Protein AF-0000000078546196 (afdb_homodimer)

Nearest PDB structures (foldseek):
  6r1e-assembly1_A  TM=5.323E-01  e=2.286E-02  Streptomyces coelicolor A3(2)
  2vxa-assembly1_A  TM=5.285E-01  e=3.795E-02  Halorhodospira halophila
  2uuu-assembly2_D  TM=4.970E-01  e=2.493E-01  Dictyostelium discoideum
  7n5e-assembly1_F  TM=5.420E-01  e=9.178E-01  Dionaea muscipula
  8tdl-assembly1_A  TM=5.224E-01  e=2.529E+00  Arabidopsis thaliana

Structure (mmCIF, N/CA/C/O backbone):
data_AF-0000000078546196-model_v1
#
loop_
_entity.id
_entity.type
_entity.pdbx_description
1 polymer 'Uncharacterized protein'
#
loop_
_atom_site.group_PDB
_atom_site.id
_atom_site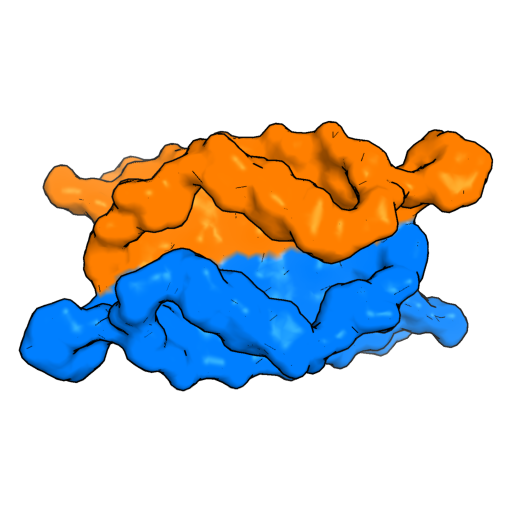.type_symbol
_atom_site.label_atom_id
_atom_site.label_alt_id
_atom_site.label_comp_id
_atom_site.label_asym_id
_atom_site.label_entity_id
_atom_site.label_seq_id
_atom_site.pdbx_PDB_ins_code
_atom_site.Cartn_x
_atom_site.Cartn_y
_atom_site.Cartn_z
_atom_site.occupancy
_atom_site.B_iso_or_equiv
_atom_site.auth_seq_id
_atom_site.auth_comp_id
_atom_site.auth_asym_id
_atom_site.auth_atom_id
_atom_site.pdbx_PDB_model_num
ATOM 1 N N . MET A 1 1 ? 3.666 10.141 17.438 1 57.72 1 MET A N 1
ATOM 2 C CA . MET A 1 1 ? 2.467 9.914 16.641 1 57.72 1 MET A CA 1
ATOM 3 C C . MET A 1 1 ? 2.682 8.773 15.648 1 57.72 1 MET A C 1
ATOM 5 O O . MET A 1 1 ? 1.947 7.781 15.664 1 57.72 1 MET A O 1
ATOM 9 N N . LEU A 1 2 ? 3.77 8.844 14.852 1 58.53 2 LEU A N 1
ATOM 10 C CA . LEU A 1 2 ? 4.09 7.801 13.883 1 58.53 2 LEU A CA 1
ATOM 11 C C . LEU A 1 2 ? 4.391 6.48 14.586 1 58.53 2 LEU A C 1
ATOM 13 O O . LEU A 1 2 ? 4.02 5.414 14.094 1 58.53 2 LEU A O 1
ATOM 17 N N . ARG A 1 3 ? 4.98 6.691 15.711 1 61.62 3 ARG A N 1
ATOM 18 C CA . ARG A 1 3 ? 5.316 5.508 16.484 1 61.62 3 ARG A CA 1
ATOM 19 C C . ARG A 1 3 ? 4.059 4.797 16.984 1 61.62 3 ARG A C 1
ATOM 21 O O . ARG A 1 3 ? 3.979 3.566 16.938 1 61.62 3 ARG A O 1
ATOM 28 N N . LEU A 1 4 ? 3.084 5.586 17.422 1 59 4 LEU A N 1
ATOM 29 C CA . LEU A 1 4 ? 1.834 5.008 17.906 1 59 4 LEU A CA 1
ATOM 30 C C . LEU A 1 4 ? 1.093 4.301 16.766 1 59 4 LEU A C 1
ATOM 32 O O . LEU A 1 4 ? 0.588 3.191 16.953 1 59 4 LEU A O 1
ATOM 36 N N . LEU A 1 5 ? 1.062 4.859 15.656 1 63.22 5 LEU A N 1
ATOM 37 C CA . LEU A 1 5 ? 0.422 4.285 14.477 1 63.22 5 LEU A CA 1
ATOM 38 C C . LEU A 1 5 ? 1.067 2.957 14.109 1 63.22 5 LEU A C 1
ATOM 40 O O . LEU A 1 5 ? 0.369 1.965 13.883 1 63.22 5 LEU A O 1
ATOM 44 N N . ARG A 1 6 ? 2.336 3.037 14.234 1 64.62 6 ARG A N 1
ATOM 45 C CA . ARG A 1 6 ? 3.086 1.826 13.914 1 64.62 6 ARG A CA 1
ATOM 46 C C . ARG A 1 6 ? 2.797 0.722 14.93 1 64.62 6 ARG A C 1
ATOM 48 O O . ARG A 1 6 ? 2.596 -0.434 14.555 1 64.62 6 ARG A O 1
ATOM 55 N N . GLU A 1 7 ? 2.689 1.12 16.109 1 64.38 7 GLU A N 1
ATOM 56 C CA . GLU A 1 7 ? 2.41 0.174 17.188 1 64.38 7 GLU A CA 1
ATOM 57 C C . GLU A 1 7 ? 1.034 -0.462 17.016 1 64.38 7 GLU A C 1
ATOM 59 O O . GLU A 1 7 ? 0.88 -1.674 17.188 1 64.38 7 GLU A O 1
ATOM 64 N N . ILE A 1 8 ? 0.087 0.344 16.75 1 64.75 8 ILE A N 1
ATOM 65 C CA . ILE A 1 8 ? -1.29 -0.113 16.594 1 64.75 8 ILE A CA 1
ATOM 66 C C . ILE A 1 8 ? -1.394 -1.057 15.406 1 64.75 8 ILE A C 1
ATOM 68 O O . ILE A 1 8 ? -2.037 -2.105 15.484 1 64.75 8 ILE A O 1
ATOM 72 N N . LEU A 1 9 ? -0.777 -0.694 14.383 1 64.25 9 LEU A N 1
ATOM 73 C CA . LEU A 1 9 ? -0.841 -1.489 13.164 1 64.25 9 LEU A CA 1
ATOM 74 C C . LEU A 1 9 ? -0.063 -2.791 13.32 1 64.25 9 LEU A C 1
ATOM 76 O O . LEU A 1 9 ? -0.365 -3.785 12.656 1 64.25 9 LEU A O 1
ATOM 80 N N . GLN A 1 10 ? 0.752 -2.58 14.32 1 59.59 10 GLN A N 1
ATOM 81 C CA . GLN A 1 10 ? 1.598 -3.738 14.586 1 59.59 10 GLN A CA 1
ATOM 82 C C . GLN A 1 10 ? 0.943 -4.676 15.594 1 59.59 10 GLN A C 1
ATOM 84 O O . GLN A 1 10 ? 1.383 -5.812 15.773 1 59.59 10 GLN A O 1
ATOM 89 N N . ASP A 1 11 ? -0.046 -4.125 16.266 1 59.69 11 ASP A N 1
ATOM 90 C CA . ASP A 1 11 ? -0.733 -4.973 17.234 1 59.69 11 ASP A CA 1
ATOM 91 C C . ASP A 1 11 ? -1.338 -6.203 16.562 1 59.69 11 ASP A C 1
ATOM 93 O O . ASP A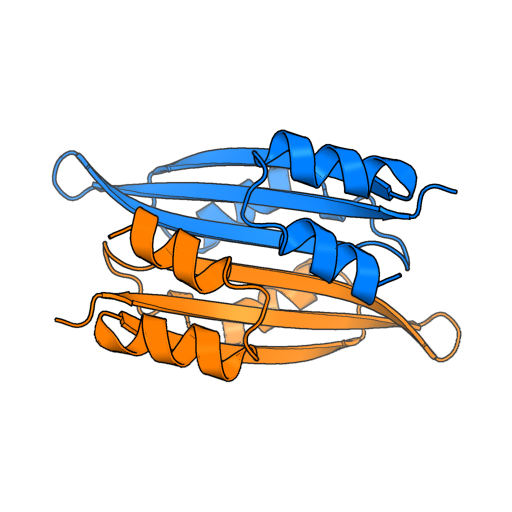 1 11 ? -2.34 -6.098 15.844 1 59.69 11 ASP A O 1
ATOM 97 N N . GLU A 1 12 ? -0.704 -7.328 16.703 1 55.38 12 GLU A N 1
ATOM 98 C CA . GLU A 1 12 ? -1.001 -8.562 15.977 1 55.38 12 GLU A CA 1
ATOM 99 C C . GLU A 1 12 ? -2.195 -9.289 16.594 1 55.38 12 GLU A C 1
ATOM 101 O O . GLU A 1 12 ? -2.771 -10.188 15.977 1 55.38 12 GLU A O 1
ATOM 106 N N . HIS A 1 13 ? -2.486 -9.031 17.766 1 61.38 13 HIS A N 1
ATOM 107 C CA . HIS A 1 13 ? -3.488 -9.805 18.484 1 61.38 13 HIS A CA 1
ATOM 108 C C . HIS A 1 13 ? -4.887 -9.227 18.281 1 61.38 13 HIS A C 1
ATOM 110 O O . HIS A 1 13 ? -5.883 -9.922 18.5 1 61.38 13 HIS A O 1
ATOM 116 N N . GLY A 1 14 ? -4.812 -8.25 17.719 1 63.09 14 GLY A N 1
ATOM 117 C CA . GLY A 1 14 ? -6.133 -7.652 17.625 1 63.09 14 GLY A CA 1
ATOM 118 C C . GLY A 1 14 ? -6.75 -7.781 16.234 1 63.09 14 GLY A C 1
ATOM 119 O O . GLY A 1 14 ? -6.039 -7.98 15.258 1 63.09 14 GLY A O 1
ATOM 120 N N . SER A 1 15 ? -8.016 -8.047 16.234 1 77.81 15 SER A N 1
ATOM 121 C CA . SER A 1 15 ? -8.742 -7.934 14.977 1 77.81 15 SER A CA 1
ATOM 122 C C . SER A 1 15 ? -8.43 -6.609 14.281 1 77.81 15 SER A C 1
ATOM 124 O O . SER A 1 15 ? -7.938 -5.672 14.906 1 77.81 15 SER A O 1
ATOM 126 N N . LEU A 1 16 ? -8.406 -6.656 12.992 1 76.5 16 LEU A N 1
ATOM 127 C CA . LEU A 1 16 ? -8.242 -5.422 12.234 1 76.5 16 LEU A CA 1
ATOM 128 C C . LEU A 1 16 ? -9.062 -4.293 12.844 1 76.5 16 LEU A C 1
ATOM 130 O O . LEU A 1 16 ? -8.555 -3.18 13.023 1 76.5 16 LEU A O 1
ATOM 134 N N . ASP A 1 17 ? -10.273 -4.684 13.32 1 81.5 17 ASP A N 1
ATOM 135 C CA . ASP A 1 17 ? -11.164 -3.686 13.898 1 81.5 17 ASP A CA 1
ATOM 136 C C . ASP A 1 17 ? -10.602 -3.125 15.203 1 81.5 17 ASP A C 1
ATOM 138 O O . ASP A 1 17 ? -10.719 -1.927 15.469 1 81.5 17 ASP A O 1
ATOM 142 N N . ALA A 1 18 ? -10.125 -4 15.938 1 80.38 18 ALA A N 1
ATOM 143 C CA . ALA A 1 18 ? -9.555 -3.559 17.203 1 80.38 18 ALA A CA 1
ATOM 144 C C . ALA A 1 18 ? -8.367 -2.629 16.984 1 80.38 18 ALA A C 1
ATOM 146 O O . ALA A 1 18 ? -8.211 -1.628 17.688 1 80.38 18 ALA A O 1
ATOM 147 N N . ARG A 1 19 ? -7.633 -2.916 16.047 1 79.5 19 ARG A N 1
ATOM 148 C CA . ARG A 1 19 ? -6.465 -2.1 15.727 1 79.5 19 ARG A CA 1
ATOM 149 C C . ARG A 1 19 ? -6.879 -0.736 15.18 1 79.5 19 ARG A C 1
ATOM 151 O O . ARG A 1 19 ? -6.309 0.289 15.562 1 79.5 19 ARG A O 1
ATOM 158 N N . LEU A 1 20 ? -7.867 -0.79 14.328 1 83.81 20 LEU A N 1
ATOM 159 C CA . LEU A 1 20 ? -8.375 0.458 13.766 1 83.81 20 LEU A CA 1
ATOM 160 C C . LEU A 1 20 ? -8.992 1.332 14.852 1 83.81 20 LEU A C 1
ATOM 162 O O . LEU A 1 20 ? -8.883 2.559 14.805 1 83.81 20 LEU A O 1
ATOM 166 N N . ALA A 1 21 ? -9.586 0.643 15.844 1 84.25 21 ALA A N 1
ATOM 167 C CA . ALA A 1 21 ? -10.227 1.373 16.938 1 84.25 21 ALA A CA 1
ATOM 168 C C . ALA A 1 21 ? -9.227 2.256 17.672 1 84.25 21 ALA A C 1
ATOM 170 O O . ALA A 1 21 ? -9.539 3.391 18.031 1 84.25 21 ALA A O 1
ATOM 171 N N . ARG A 1 22 ? -8.133 1.755 17.812 1 83.88 22 ARG A N 1
ATOM 172 C CA . ARG A 1 22 ? -7.098 2.52 18.5 1 83.88 22 ARG A CA 1
ATOM 173 C C . ARG A 1 22 ? -6.664 3.727 17.688 1 83.88 22 ARG A C 1
ATOM 175 O O . ARG A 1 22 ? -6.438 4.809 18.234 1 83.88 22 ARG A O 1
ATOM 182 N N . LEU A 1 23 ? -6.531 3.553 16.375 1 84.81 23 LEU A N 1
ATOM 183 C CA . LEU A 1 23 ? -6.148 4.645 15.492 1 84.81 23 LEU A CA 1
ATOM 184 C C . LEU A 1 23 ? -7.223 5.73 15.469 1 84.81 23 LEU A C 1
ATOM 186 O O . LEU A 1 23 ? -6.914 6.91 15.305 1 84.81 23 LEU A O 1
ATOM 190 N N . ARG A 1 24 ? -8.414 5.258 15.648 1 89.69 24 ARG A N 1
ATOM 191 C CA . ARG A 1 24 ? -9.547 6.176 15.523 1 89.69 24 ARG A CA 1
ATOM 192 C C . ARG A 1 24 ? -9.578 7.168 16.672 1 89.69 24 ARG A C 1
ATOM 194 O O . ARG A 1 24 ? -10.289 8.172 16.625 1 89.69 24 ARG A O 1
ATOM 201 N N . ASP A 1 25 ? -8.836 6.922 17.672 1 88 25 ASP A N 1
ATOM 202 C CA . ASP A 1 25 ? -8.75 7.875 18.781 1 88 25 ASP A CA 1
ATOM 203 C C . ASP A 1 25 ? -8.086 9.172 18.328 1 88 25 ASP A C 1
ATOM 205 O O . ASP A 1 25 ? -8.516 10.266 18.703 1 88 25 ASP A O 1
ATOM 209 N N . SER A 1 26 ? -7.133 9.148 17.5 1 89.94 26 SER A N 1
ATOM 210 C CA . SER A 1 26 ? -6.367 10.328 17.125 1 89.94 26 SER A CA 1
ATOM 211 C C . SER A 1 26 ? -6.48 10.609 15.625 1 89.94 26 SER A C 1
ATOM 213 O O . SER A 1 26 ? -6.137 11.695 15.164 1 89.94 26 SER A O 1
ATOM 215 N N . TYR A 1 27 ? -6.977 9.648 14.891 1 89.88 27 TYR A N 1
ATOM 216 C CA . TYR A 1 27 ? -7.023 9.781 13.438 1 89.88 27 TYR A CA 1
ATOM 217 C C . TYR A 1 27 ? -8.43 9.508 12.906 1 89.88 27 TYR A C 1
ATOM 219 O O . TYR A 1 27 ? -9.18 8.734 13.5 1 89.88 27 TYR A O 1
ATOM 227 N N . THR A 1 28 ? -8.695 10.258 11.859 1 92.44 28 THR A N 1
ATOM 228 C CA . THR A 1 28 ? -9.781 9.781 11.016 1 92.44 28 THR A CA 1
ATOM 229 C C . THR A 1 28 ? -9.305 8.656 10.094 1 92.44 28 THR A C 1
ATOM 231 O O . THR A 1 28 ? -8.328 8.828 9.359 1 92.44 28 THR A O 1
ATOM 234 N N . VAL A 1 29 ? -9.969 7.539 10.18 1 91.94 29 VAL A N 1
ATOM 235 C CA . VAL A 1 29 ? -9.547 6.371 9.422 1 91.94 29 VAL A CA 1
ATOM 236 C C . VAL A 1 29 ? -10.586 6.031 8.359 1 91.94 29 VAL A C 1
ATOM 238 O O . VAL A 1 29 ? -11.773 5.867 8.672 1 91.94 29 VAL A O 1
ATOM 241 N N . THR A 1 30 ? -10.195 5.926 7.105 1 94 30 THR A N 1
ATOM 242 C CA . THR A 1 30 ? -11.039 5.445 6.016 1 94 30 THR A CA 1
ATOM 243 C C . THR A 1 30 ? -10.414 4.223 5.348 1 94 30 THR A C 1
ATOM 245 O O . THR A 1 30 ? -9.266 4.273 4.898 1 94 30 THR A O 1
ATOM 248 N N . VAL A 1 31 ? -11.148 3.131 5.305 1 92.94 31 VAL A N 1
ATOM 249 C CA . VAL A 1 31 ? -10.664 1.906 4.676 1 92.94 31 VAL A CA 1
ATOM 250 C C . VAL A 1 31 ? -11.641 1.454 3.596 1 92.94 31 VAL A C 1
ATOM 252 O O . VAL A 1 31 ? -12.859 1.532 3.779 1 92.94 31 VAL A O 1
ATOM 255 N N . THR A 1 32 ? -11.141 1.02 2.49 1 95.88 32 THR A N 1
ATOM 256 C CA . THR A 1 32 ? -11.938 0.456 1.407 1 95.88 32 THR A CA 1
ATOM 257 C C . THR A 1 32 ? -11.211 -0.717 0.754 1 95.88 32 THR A C 1
ATOM 259 O O . THR A 1 32 ? -9.984 -0.786 0.782 1 95.88 32 THR A O 1
ATOM 262 N N . ALA A 1 33 ? -11.992 -1.665 0.305 1 95.69 33 ALA A N 1
ATOM 263 C CA . ALA A 1 33 ? -11.438 -2.797 -0.437 1 95.69 33 ALA A CA 1
ATOM 264 C C . ALA A 1 33 ? -12.211 -3.029 -1.733 1 95.69 33 ALA A C 1
ATOM 266 O O . ALA A 1 33 ? -13.438 -2.9 -1.766 1 95.69 33 ALA A O 1
ATOM 267 N N . ILE A 1 34 ? -11.492 -3.346 -2.732 1 96.75 34 ILE A N 1
ATOM 268 C CA . ILE A 1 34 ? -12.133 -3.658 -4.008 1 96.75 34 ILE A CA 1
ATOM 269 C C . ILE A 1 34 ? -11.508 -4.922 -4.598 1 96.75 34 ILE A C 1
ATOM 271 O O . ILE A 1 34 ? -10.352 -5.238 -4.324 1 96.75 34 ILE A O 1
ATOM 275 N N . THR A 1 35 ? -12.203 -5.711 -5.309 1 96.44 35 THR A N 1
ATOM 276 C CA . THR A 1 35 ? -11.734 -6.867 -6.055 1 96.44 35 THR A CA 1
ATOM 277 C C . THR A 1 35 ? -12.164 -6.785 -7.516 1 96.44 35 THR A C 1
ATOM 279 O O . THR A 1 35 ? -13.352 -6.594 -7.805 1 96.44 35 THR A O 1
ATOM 282 N N . ILE A 1 36 ? -11.273 -6.883 -8.367 1 96.94 36 ILE A N 1
ATOM 283 C CA . ILE A 1 36 ? -11.531 -6.793 -9.797 1 96.94 36 ILE A CA 1
ATOM 284 C C . ILE A 1 36 ? -10.703 -7.84 -10.539 1 96.94 36 ILE A C 1
ATOM 286 O O . ILE A 1 36 ? -9.695 -8.328 -10.023 1 96.94 36 ILE A O 1
ATOM 290 N N . PRO A 1 37 ? -11.156 -8.273 -11.789 1 96.06 37 PRO A N 1
ATOM 291 C CA . PRO A 1 37 ? -10.234 -9.062 -12.602 1 96.06 37 PRO A CA 1
ATOM 292 C C . PRO A 1 37 ? -8.961 -8.305 -12.953 1 96.06 37 PRO A C 1
ATOM 294 O O . PRO A 1 37 ? -9.016 -7.102 -13.242 1 96.06 37 PRO A O 1
ATOM 297 N N . TYR A 1 38 ? -7.941 -9.016 -12.875 1 95.5 38 TYR A N 1
ATOM 298 C CA . TYR A 1 38 ? -6.699 -8.367 -13.266 1 95.5 38 TYR A CA 1
ATOM 299 C C . TYR A 1 38 ? -6.531 -8.375 -14.773 1 95.5 38 TYR A C 1
ATOM 301 O O . TYR A 1 38 ? -6.496 -9.438 -15.398 1 95.5 38 TYR A O 1
ATOM 309 N N . ARG A 1 39 ? -6.371 -7.203 -15.328 1 94.75 39 ARG A N 1
ATOM 310 C CA . ARG A 1 39 ? -6.098 -7.062 -16.75 1 94.75 39 ARG A CA 1
ATOM 311 C C . ARG A 1 39 ? -4.723 -6.449 -16.984 1 94.75 39 ARG A C 1
ATOM 313 O O . ARG A 1 39 ? -3.895 -7.023 -17.703 1 94.75 39 ARG A O 1
ATOM 320 N N . ASN A 1 40 ? -4.445 -5.375 -16.484 1 94.31 40 ASN A N 1
ATOM 321 C CA . ASN A 1 40 ? -3.154 -4.695 -16.469 1 94.31 40 ASN A CA 1
ATOM 322 C C . ASN A 1 40 ? -3.025 -3.748 -15.289 1 94.31 40 ASN A C 1
ATOM 324 O O . ASN A 1 40 ? -4.004 -3.49 -14.586 1 94.31 40 ASN A O 1
ATOM 328 N N . VAL A 1 41 ? -1.851 -3.242 -15.07 1 96.19 41 VAL A N 1
ATOM 329 C CA . VAL A 1 41 ? -1.581 -2.426 -13.891 1 96.19 41 VAL A CA 1
ATOM 330 C C . VAL A 1 41 ? -2.338 -1.104 -13.992 1 96.19 41 VAL A C 1
ATOM 332 O O . VAL A 1 41 ? -2.787 -0.558 -12.977 1 96.19 41 VAL A O 1
ATOM 335 N N . GLN A 1 42 ? -2.506 -0.603 -15.203 1 96.75 42 GLN A N 1
ATOM 336 C CA . GLN A 1 42 ? -3.186 0.678 -15.375 1 96.75 42 GLN A CA 1
ATOM 337 C C . GLN A 1 42 ? -4.637 0.597 -14.922 1 96.75 42 GLN A C 1
ATOM 339 O O . GLN A 1 42 ? -5.164 1.544 -14.328 1 96.75 42 GLN A O 1
ATOM 344 N N . GLU A 1 43 ? -5.262 -0.485 -15.219 1 97.25 43 GLU A N 1
ATOM 345 C CA . GLU A 1 43 ? -6.645 -0.661 -14.781 1 97.25 43 GLU A CA 1
ATOM 346 C C . GLU A 1 43 ? -6.742 -0.743 -13.266 1 97.25 43 GLU A C 1
ATOM 348 O O . GLU A 1 43 ? -7.688 -0.225 -12.672 1 97.25 43 GLU A O 1
ATOM 353 N N . CYS A 1 44 ? -5.797 -1.36 -12.609 1 97.62 44 CYS A N 1
ATOM 354 C CA . CYS A 1 44 ? -5.746 -1.432 -11.156 1 97.62 44 CYS A CA 1
ATOM 355 C C . CYS A 1 44 ? -5.535 -0.049 -10.547 1 97.62 44 CYS A C 1
ATOM 357 O O . CYS A 1 44 ? -6.227 0.33 -9.602 1 97.62 44 CYS A O 1
ATOM 359 N N . VAL A 1 45 ? -4.609 0.656 -11.125 1 98.06 45 VAL A N 1
ATOM 360 C CA . VAL A 1 45 ? -4.336 2.014 -10.672 1 98.06 45 VAL A CA 1
ATOM 361 C C . VAL A 1 45 ? -5.594 2.867 -10.797 1 98.06 45 VAL A C 1
ATOM 363 O O . VAL A 1 45 ? -5.953 3.605 -9.875 1 98.06 45 VAL A O 1
ATOM 366 N N . ALA A 1 46 ? -6.223 2.715 -11.914 1 98.12 46 ALA A N 1
ATOM 367 C CA . ALA A 1 46 ? -7.445 3.479 -12.141 1 98.12 46 ALA A CA 1
ATOM 368 C C . ALA A 1 46 ? -8.508 3.145 -11.094 1 98.12 46 ALA A C 1
ATOM 370 O O . ALA A 1 46 ? -9.203 4.035 -10.594 1 98.12 46 ALA A O 1
ATOM 371 N N . ALA A 1 47 ? -8.695 1.901 -10.805 1 97.88 47 ALA A N 1
ATOM 372 C CA . ALA A 1 47 ? -9.664 1.472 -9.797 1 97.88 47 ALA A CA 1
ATOM 373 C C . ALA A 1 47 ? -9.352 2.1 -8.438 1 97.88 47 ALA A C 1
ATOM 375 O O . ALA A 1 47 ? -10.258 2.551 -7.738 1 97.88 47 ALA A O 1
ATOM 376 N N . VAL A 1 48 ? -8.07 2.176 -8.055 1 97.75 48 VAL A N 1
ATOM 377 C CA . VAL A 1 48 ? -7.641 2.77 -6.797 1 97.75 48 VAL A CA 1
ATOM 378 C C . VAL A 1 48 ? -7.98 4.258 -6.785 1 97.75 48 VAL A C 1
ATOM 380 O O . VAL A 1 48 ? -8.555 4.762 -5.816 1 97.75 48 VAL A O 1
ATOM 383 N N . LEU A 1 49 ? -7.617 4.965 -7.918 1 97.38 49 LEU A N 1
ATOM 384 C CA . LEU A 1 49 ? -7.824 6.406 -7.984 1 97.38 49 LEU A CA 1
ATOM 385 C C . LEU A 1 49 ? -9.312 6.738 -8.016 1 97.38 49 LEU A C 1
ATOM 387 O O . LEU A 1 49 ? -9.727 7.797 -7.539 1 97.38 49 LEU A O 1
ATOM 391 N N . ARG A 1 50 ? -10.109 5.789 -8.445 1 97.56 50 ARG A N 1
ATOM 392 C CA . ARG A 1 50 ? -11.555 5.992 -8.492 1 97.56 50 ARG A CA 1
ATOM 393 C C . ARG A 1 50 ? -12.148 6.059 -7.09 1 97.56 50 ARG A C 1
ATOM 395 O O . ARG A 1 50 ? -13.172 6.707 -6.875 1 97.56 50 ARG A O 1
ATOM 402 N N . CYS A 1 51 ? -11.555 5.383 -6.168 1 96.38 51 CYS A N 1
ATOM 403 C CA . CYS A 1 51 ? -12.008 5.461 -4.781 1 96.38 51 CYS A CA 1
ATOM 404 C C . CYS A 1 51 ? -11.93 6.891 -4.262 1 96.38 51 CYS A C 1
ATOM 406 O O . CYS A 1 51 ? -12.633 7.254 -3.32 1 96.38 51 CYS A O 1
ATOM 408 N N . GLY A 1 52 ? -10.984 7.699 -4.805 1 95.88 52 GLY A N 1
ATOM 409 C CA . GLY A 1 52 ? -10.969 9.133 -4.582 1 95.88 52 GLY A CA 1
ATOM 410 C C . GLY A 1 52 ? -10.352 9.523 -3.25 1 95.88 52 GLY A C 1
ATOM 411 O O . GLY A 1 52 ? -10.422 10.688 -2.846 1 95.88 52 GLY A O 1
ATOM 412 N N . LEU A 1 53 ? -9.68 8.664 -2.512 1 95.19 53 LEU A N 1
ATOM 413 C CA . LEU A 1 53 ? -9.148 8.953 -1.185 1 95.19 53 LEU A CA 1
ATOM 414 C C . LEU A 1 53 ? -8 9.961 -1.264 1 95.19 53 LEU A C 1
ATOM 416 O O . LEU A 1 53 ? -7.766 10.711 -0.318 1 95.19 53 LEU A O 1
ATOM 420 N N . HIS A 1 54 ? -7.297 9.93 -2.365 1 92.62 54 HIS A N 1
ATOM 421 C CA . HIS A 1 54 ? -6.16 10.828 -2.541 1 92.62 54 HIS A CA 1
ATOM 422 C C . HIS A 1 54 ? -6.617 12.281 -2.656 1 92.62 54 HIS A C 1
ATOM 424 O O . HIS A 1 54 ? -5.801 13.195 -2.564 1 92.62 54 HIS A O 1
ATOM 430 N N . THR A 1 55 ? -7.871 12.516 -2.871 1 91.62 55 THR A N 1
ATOM 431 C CA . THR A 1 55 ? -8.383 13.867 -3.039 1 91.62 55 THR A CA 1
ATOM 432 C C . THR A 1 55 ? -8.445 14.594 -1.697 1 91.62 55 THR A C 1
ATOM 434 O O . THR A 1 55 ? -8.516 15.828 -1.653 1 91.62 55 THR A O 1
ATOM 437 N N . THR A 1 56 ? -8.531 13.914 -0.588 1 83.06 56 THR A N 1
ATOM 438 C CA . THR A 1 56 ? -8.508 14.508 0.747 1 83.06 56 THR A CA 1
ATOM 439 C C . THR A 1 56 ? -7.082 14.586 1.28 1 83.06 56 THR A C 1
ATOM 441 O O . THR A 1 56 ? -6.832 14.273 2.445 1 83.06 56 THR A O 1
ATOM 444 N N . THR A 1 57 ? -6.199 14.961 0.473 1 80.69 57 THR A N 1
ATOM 445 C CA . THR A 1 57 ? -4.789 14.992 0.835 1 80.69 57 THR A CA 1
ATOM 446 C C . THR A 1 57 ? -4.488 16.188 1.73 1 80.69 57 THR A C 1
ATOM 448 O O . THR A 1 57 ? -4.906 17.312 1.434 1 80.69 57 THR A O 1
ATOM 451 N N . SER A 1 58 ? -3.926 15.945 2.855 1 86.69 58 SER A N 1
ATOM 452 C CA . SER A 1 58 ? -3.418 16.953 3.785 1 86.69 58 SER A CA 1
ATOM 453 C C . SER A 1 58 ? -2.021 16.594 4.277 1 86.69 58 SER A C 1
ATOM 455 O O . SER A 1 58 ? -1.489 15.531 3.936 1 86.69 58 SER A O 1
ATOM 457 N N . THR A 1 59 ? -1.399 17.484 4.988 1 87.31 59 THR A N 1
ATOM 458 C CA . THR A 1 59 ? -0.046 17.266 5.488 1 87.31 59 THR A CA 1
ATOM 459 C C . THR A 1 59 ? -0.015 16.109 6.48 1 87.31 59 THR A C 1
ATOM 461 O O . THR A 1 59 ? 1.056 15.594 6.812 1 87.31 59 THR A O 1
ATOM 464 N N . SER A 1 60 ? -1.164 15.633 6.848 1 88.25 60 SER A N 1
ATOM 465 C CA . SER A 1 60 ? -1.214 14.555 7.832 1 88.25 60 SER A CA 1
ATOM 466 C C . SER A 1 60 ? -1.648 13.242 7.195 1 88.25 60 SER A C 1
ATOM 468 O O . SER A 1 60 ? -1.764 12.227 7.879 1 88.25 60 SER A O 1
ATOM 470 N N . SER A 1 61 ? -1.833 13.305 5.941 1 92.94 61 SER A N 1
ATOM 471 C CA . SER A 1 61 ? -2.422 12.141 5.281 1 92.94 61 SER A CA 1
ATOM 472 C C . SER A 1 61 ? -1.409 11.016 5.148 1 92.94 61 SER A C 1
ATOM 474 O O . SER A 1 61 ? -0.257 11.242 4.773 1 92.94 61 SER A O 1
ATOM 476 N N . GLN A 1 62 ? -1.771 9.852 5.488 1 91.75 62 GLN A N 1
ATOM 477 C CA . GLN A 1 62 ? -1.04 8.602 5.281 1 91.75 62 GLN A CA 1
ATOM 478 C C . GLN A 1 62 ? -1.892 7.582 4.535 1 91.75 62 GLN A C 1
ATOM 480 O O . GLN A 1 62 ? -3.086 7.441 4.809 1 91.75 62 GLN A O 1
ATOM 485 N N . PHE A 1 63 ? -1.31 6.969 3.553 1 93.88 63 PHE A N 1
ATOM 486 C CA . PHE A 1 63 ? -2.018 5.969 2.76 1 93.88 63 PHE A CA 1
ATOM 487 C C . PHE A 1 63 ? -1.326 4.613 2.854 1 93.88 63 PHE A C 1
ATOM 489 O O . PHE A 1 63 ? -0.098 4.543 2.922 1 93.88 63 PHE A O 1
ATOM 496 N N . ALA A 1 64 ? -2.057 3.609 2.832 1 93.69 64 ALA A N 1
ATOM 497 C CA . ALA A 1 64 ? -1.557 2.242 2.713 1 93.69 64 ALA A CA 1
ATOM 498 C C . ALA A 1 64 ? -2.367 1.448 1.692 1 93.69 64 ALA A C 1
ATOM 500 O O . ALA A 1 64 ? -3.592 1.58 1.626 1 93.69 64 ALA A O 1
ATOM 501 N N . LEU A 1 65 ? -1.657 0.66 0.956 1 96 65 LEU A N 1
ATOM 502 C CA . LEU A 1 65 ? -2.273 -0.198 -0.05 1 96 65 LEU A CA 1
ATOM 503 C C . LEU A 1 65 ? -1.715 -1.615 0.03 1 96 65 LEU A C 1
ATOM 505 O O . LEU A 1 65 ? -0.505 -1.804 0.177 1 96 65 LEU A O 1
ATOM 509 N N . ALA A 1 66 ? -2.545 -2.547 -0.03 1 95.12 66 ALA A N 1
ATOM 510 C CA . ALA A 1 66 ? -2.174 -3.949 -0.199 1 95.12 66 ALA A CA 1
ATOM 511 C C . ALA A 1 66 ? -2.859 -4.555 -1.419 1 95.12 66 ALA A C 1
ATOM 513 O O . ALA A 1 66 ? -4.078 -4.441 -1.575 1 95.12 66 ALA A O 1
ATOM 514 N N . VAL A 1 67 ? -2.062 -5.184 -2.246 1 95.75 67 VAL A N 1
ATOM 515 C CA . VAL A 1 67 ? -2.572 -5.797 -3.467 1 95.75 67 VAL A CA 1
ATOM 516 C C . VAL A 1 67 ? -2.186 -7.273 -3.506 1 95.75 67 VAL A C 1
ATOM 518 O O . VAL A 1 67 ? -1.025 -7.621 -3.273 1 95.75 67 VAL A O 1
ATOM 521 N N . HIS A 1 68 ? -3.154 -7.996 -3.787 1 93.69 68 HIS A N 1
ATOM 522 C CA . HIS A 1 68 ? -2.924 -9.438 -3.885 1 93.69 68 HIS A CA 1
ATOM 523 C C . HIS A 1 68 ? -3.51 -10 -5.172 1 93.69 68 HIS A C 1
ATOM 525 O O . HIS A 1 68 ? -4.695 -9.82 -5.453 1 93.69 68 HIS A O 1
ATOM 531 N N . LEU A 1 69 ? -2.639 -10.695 -5.875 1 94 69 LEU A N 1
ATOM 532 C CA . LEU A 1 69 ? -3.074 -11.383 -7.086 1 94 69 LEU A CA 1
ATOM 533 C C . LEU A 1 69 ? -3.309 -12.867 -6.812 1 94 69 LEU A C 1
ATOM 535 O O . LEU A 1 69 ? -2.525 -13.5 -6.102 1 94 69 LEU A O 1
ATOM 539 N N . GLN A 1 70 ? -4.406 -13.375 -7.398 1 92.31 70 GLN A N 1
ATOM 540 C CA . GLN A 1 70 ? -4.711 -14.789 -7.203 1 92.31 70 GLN A CA 1
ATOM 541 C C . GLN A 1 70 ? -5.496 -15.352 -8.383 1 92.31 70 GLN A C 1
ATOM 543 O O . GLN A 1 70 ? -6.297 -14.648 -9 1 92.31 70 GLN A O 1
ATOM 548 N N . PRO A 1 71 ? -5.246 -16.594 -8.656 1 93.19 71 PRO A N 1
ATOM 549 C CA . PRO A 1 71 ? -6.07 -17.234 -9.68 1 93.19 71 PRO A CA 1
ATOM 550 C C . PRO A 1 71 ? -7.551 -17.281 -9.297 1 93.19 71 PRO A C 1
ATOM 552 O O . PRO A 1 71 ? -7.887 -17.609 -8.156 1 93.19 71 PRO A O 1
ATOM 555 N N . VAL A 1 72 ? -8.453 -16.953 -10.219 1 91.25 72 VAL A N 1
ATOM 556 C CA . VAL A 1 72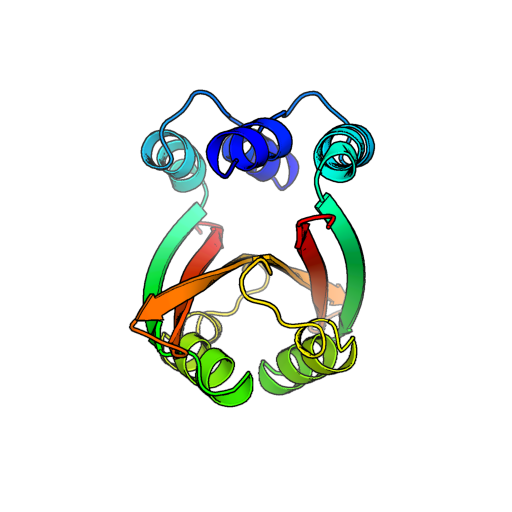 ? -9.883 -16.969 -9.938 1 91.25 72 VAL A CA 1
ATOM 557 C C . VAL A 1 72 ? -10.578 -18 -10.836 1 91.25 72 VAL A C 1
ATOM 559 O O . VAL A 1 72 ? -11.391 -18.797 -10.375 1 91.25 72 VAL A O 1
ATOM 562 N N . PHE A 1 73 ? -10.406 -17.906 -11.992 1 89.5 73 PHE A N 1
ATOM 563 C CA . PHE A 1 73 ? -11.031 -18.859 -12.914 1 89.5 73 PHE A CA 1
ATOM 564 C C . PHE A 1 73 ? -10.164 -19.062 -14.148 1 89.5 73 PHE A C 1
ATOM 566 O O . PHE A 1 73 ? -9.773 -18.094 -14.805 1 89.5 73 PHE A O 1
ATOM 573 N N . GLY A 1 74 ? -9.953 -20.391 -14.5 1 92.06 74 GLY A N 1
ATOM 574 C CA . GLY A 1 74 ? -9.109 -20.656 -15.648 1 92.06 74 GLY A CA 1
ATOM 575 C C . GLY A 1 74 ? -7.77 -19.938 -15.586 1 92.06 74 GLY A C 1
ATOM 576 O O . GLY A 1 74 ? -7.016 -20.109 -14.625 1 92.06 74 GLY A O 1
ATOM 577 N N . HIS A 1 75 ? -7.48 -19.062 -16.656 1 89.31 75 HIS A N 1
ATOM 578 C CA . HIS A 1 75 ? -6.23 -18.312 -16.703 1 89.31 75 HIS A CA 1
ATOM 579 C C . HIS A 1 75 ? -6.426 -16.891 -16.203 1 89.31 75 HIS A C 1
ATOM 581 O O . HIS A 1 75 ? -5.531 -16.047 -16.328 1 89.31 75 HIS A O 1
ATOM 587 N N . VAL A 1 76 ? -7.582 -16.656 -15.695 1 93 76 VAL A N 1
ATOM 588 C CA . VAL A 1 76 ? -7.883 -15.297 -15.25 1 93 76 VAL A CA 1
ATOM 589 C C . VAL A 1 76 ? -7.379 -15.094 -13.828 1 93 76 VAL A C 1
ATOM 591 O O . VAL A 1 76 ? -7.582 -15.953 -12.961 1 93 76 VAL A O 1
ATOM 594 N N . LEU A 1 77 ? -6.711 -13.992 -13.664 1 93.56 77 LEU A N 1
ATOM 595 C CA . LEU A 1 77 ? -6.281 -13.617 -12.32 1 93.56 77 LEU A CA 1
ATOM 596 C C . LEU A 1 77 ? -7.223 -12.57 -11.727 1 93.56 77 LEU A C 1
ATOM 598 O O . LEU A 1 77 ? -7.781 -11.75 -12.453 1 93.56 77 LEU A O 1
ATOM 602 N N . GLY A 1 78 ? -7.465 -12.711 -10.445 1 96 78 GLY A N 1
ATOM 603 C CA . GLY A 1 78 ? -8.141 -11.68 -9.68 1 96 78 GLY A CA 1
ATOM 604 C C . GLY A 1 78 ? -7.188 -10.773 -8.922 1 96 78 GLY A C 1
ATOM 605 O O . GLY A 1 78 ? -6.098 -11.195 -8.531 1 96 78 GLY A O 1
ATOM 606 N N . CYS A 1 79 ? -7.613 -9.57 -8.781 1 96.12 79 CYS A N 1
ATOM 607 C CA . CYS A 1 79 ? -6.832 -8.57 -8.062 1 96.12 79 CYS A CA 1
ATOM 608 C C . CYS A 1 79 ? -7.621 -8 -6.891 1 96.12 79 CYS A C 1
ATOM 610 O O . CYS A 1 79 ? -8.609 -7.293 -7.086 1 96.12 79 CYS A O 1
ATOM 612 N N . SER A 1 80 ? -7.199 -8.359 -5.664 1 96.69 80 SER A N 1
ATOM 613 C CA . SER A 1 80 ? -7.758 -7.789 -4.441 1 96.69 80 S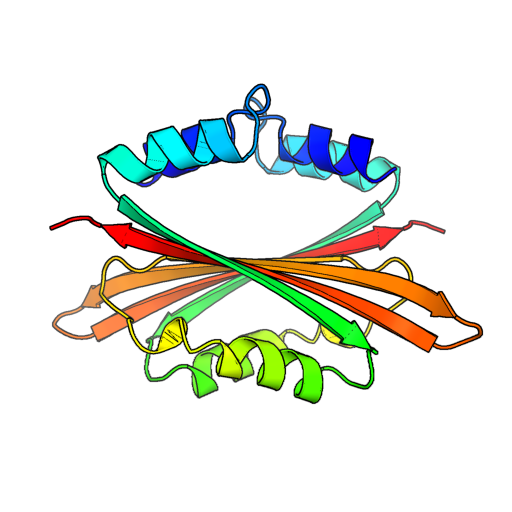ER A CA 1
ATOM 614 C C . SER A 1 80 ? -6.918 -6.613 -3.951 1 96.69 80 SER A C 1
ATOM 616 O O . SER A 1 80 ? -5.715 -6.754 -3.729 1 96.69 80 SER A O 1
ATOM 618 N N . ILE A 1 81 ? -7.633 -5.434 -3.771 1 96.94 81 ILE A N 1
ATOM 619 C CA . ILE A 1 81 ? -6.941 -4.211 -3.383 1 96.94 81 ILE A CA 1
ATOM 620 C C . ILE A 1 81 ? -7.562 -3.652 -2.104 1 96.94 81 ILE A C 1
ATOM 622 O O . ILE A 1 81 ? -8.758 -3.338 -2.07 1 96.94 81 ILE A O 1
ATOM 626 N N . ALA A 1 82 ? -6.836 -3.568 -1.084 1 95.88 82 ALA A N 1
ATOM 627 C CA . ALA A 1 82 ? -7.23 -2.891 0.15 1 95.88 82 ALA A CA 1
ATOM 628 C C . ALA A 1 82 ? -6.52 -1.546 0.286 1 95.88 82 ALA A C 1
ATOM 630 O O . ALA A 1 82 ? -5.316 -1.445 0.05 1 95.88 82 ALA A O 1
ATOM 631 N N . ILE A 1 83 ? -7.328 -0.534 0.663 1 96 83 ILE A N 1
ATOM 632 C CA . ILE A 1 83 ? -6.797 0.822 0.765 1 96 83 ILE A CA 1
ATOM 633 C C . ILE A 1 83 ? -7.152 1.414 2.127 1 96 83 ILE A C 1
ATOM 635 O O . ILE A 1 83 ? -8.281 1.259 2.602 1 96 83 ILE A O 1
ATOM 639 N N . ALA A 1 84 ? -6.195 2.061 2.707 1 94.38 84 ALA A N 1
ATOM 640 C CA . ALA A 1 84 ? -6.445 2.783 3.951 1 94.38 84 ALA A CA 1
ATOM 641 C C . ALA A 1 84 ? -5.93 4.219 3.865 1 94.38 84 ALA A C 1
ATOM 643 O O . ALA A 1 84 ? -4.859 4.465 3.305 1 94.38 84 ALA A O 1
ATOM 644 N N . LEU A 1 85 ? -6.668 5.113 4.41 1 94.56 85 LEU A N 1
ATOM 645 C CA . LEU A 1 85 ? -6.285 6.512 4.582 1 94.56 85 LEU A CA 1
ATOM 646 C C . LEU A 1 85 ? -6.387 6.922 6.047 1 94.56 85 LEU A C 1
ATOM 648 O O . LEU A 1 85 ? -7.418 6.715 6.688 1 94.56 85 LEU A O 1
ATOM 652 N N . LEU A 1 86 ? -5.344 7.5 6.562 1 92.88 86 LEU A N 1
ATOM 653 C CA . LEU A 1 86 ? -5.324 8.055 7.91 1 92.88 86 LEU A CA 1
ATOM 654 C C . LEU A 1 86 ? -5.062 9.555 7.875 1 92.88 86 LEU A C 1
ATOM 656 O O . LEU A 1 86 ? -4.148 10.016 7.191 1 92.88 86 LEU A O 1
ATOM 660 N N . THR A 1 87 ? -5.832 10.234 8.523 1 92.19 87 THR A N 1
ATOM 661 C CA . THR A 1 87 ? -5.633 11.672 8.688 1 92.19 87 THR A CA 1
ATOM 662 C C . THR A 1 87 ? -5.766 12.07 10.148 1 92.19 87 THR A C 1
ATOM 664 O O . THR A 1 87 ? -6.605 11.531 10.875 1 92.19 87 THR A O 1
ATOM 667 N N . LEU A 1 88 ? -4.891 12.969 10.578 1 88.56 88 LEU A N 1
ATOM 668 C CA . LEU A 1 88 ? -4.984 13.445 11.953 1 88.56 88 LEU A CA 1
ATOM 669 C C . LEU A 1 88 ? -6.324 14.141 12.195 1 88.56 88 LEU A C 1
ATOM 671 O O . LEU A 1 88 ? -6.797 14.898 11.344 1 88.56 88 LEU A O 1
ATOM 675 N N . ARG A 1 89 ? -6.895 13.617 13.32 1 86.5 89 ARG A N 1
ATOM 676 C CA . ARG A 1 89 ? -8.141 14.289 13.68 1 86.5 89 ARG A CA 1
ATOM 677 C C . ARG A 1 89 ? -7.875 15.672 14.25 1 86.5 89 ARG A C 1
ATOM 679 O O . ARG A 1 89 ? -6.992 15.844 15.094 1 86.5 89 ARG A O 1
ATOM 686 N N . MET A 1 90 ? -8.352 16.672 13.539 1 74.62 90 MET A N 1
ATOM 687 C CA . MET A 1 90 ? -8.234 18.016 14.094 1 74.62 90 MET A CA 1
ATOM 688 C C . MET A 1 90 ? -9.141 18.188 15.305 1 74.62 90 MET A C 1
ATOM 690 O O . MET A 1 90 ? -10.172 17.516 15.414 1 74.62 90 MET A O 1
ATOM 694 N N . MET B 1 1 ? -0.218 -20.312 4.262 1 57.41 1 MET B N 1
ATOM 695 C CA . MET B 1 1 ? 0.762 -19.438 3.641 1 57.41 1 MET B CA 1
ATOM 696 C C . MET B 1 1 ? 0.43 -17.969 3.926 1 57.41 1 MET B C 1
ATOM 698 O O . MET B 1 1 ? 1.246 -17.25 4.496 1 57.41 1 MET B O 1
ATOM 702 N N . LEU B 1 2 ? -0.831 -17.578 3.645 1 58 2 LEU B N 1
ATOM 703 C CA . LEU B 1 2 ? -1.267 -16.203 3.877 1 58 2 LEU B CA 1
ATOM 704 C C . LEU B 1 2 ? -1.25 -15.875 5.363 1 58 2 LEU B C 1
ATOM 706 O O . LEU B 1 2 ? -0.927 -14.75 5.75 1 58 2 LEU B O 1
ATOM 710 N N . ARG B 1 3 ? -1.562 -16.922 6.074 1 60.94 3 ARG B N 1
ATOM 711 C CA . ARG B 1 3 ? -1.576 -16.734 7.523 1 60.94 3 ARG B CA 1
ATOM 712 C C . ARG B 1 3 ? -0.172 -16.469 8.055 1 60.94 3 ARG B C 1
ATOM 714 O O . ARG B 1 3 ? 0.019 -15.609 8.914 1 60.94 3 ARG B O 1
ATOM 721 N N . LEU B 1 4 ? 0.794 -17.219 7.523 1 58.78 4 LEU B N 1
ATOM 722 C CA . LEU B 1 4 ? 2.176 -17.031 7.953 1 58.78 4 LEU B CA 1
ATOM 723 C C . LEU B 1 4 ? 2.686 -15.648 7.574 1 58.78 4 LEU B C 1
ATOM 725 O O . LEU B 1 4 ? 3.328 -14.977 8.383 1 58.78 4 LEU B O 1
ATOM 729 N N . LEU B 1 5 ? 2.365 -15.203 6.469 1 63.19 5 LEU B N 1
ATOM 730 C CA . LEU B 1 5 ? 2.75 -13.875 5.988 1 63.19 5 LEU B CA 1
ATOM 731 C C . LEU B 1 5 ? 2.186 -12.789 6.891 1 63.19 5 LEU B C 1
ATOM 733 O O . LEU B 1 5 ? 2.912 -11.883 7.309 1 63.19 5 LEU B O 1
ATOM 737 N N . ARG B 1 6 ? 0.991 -13.086 7.23 1 64.44 6 ARG B N 1
ATOM 738 C CA . ARG B 1 6 ? 0.32 -12.133 8.102 1 64.44 6 ARG B CA 1
ATOM 739 C C . ARG B 1 6 ? 0.965 -12.102 9.484 1 64.44 6 ARG B C 1
ATOM 741 O O . ARG B 1 6 ? 1.188 -11.031 10.047 1 64.44 6 ARG B O 1
ATOM 748 N N . GLU B 1 7 ? 1.313 -13.219 9.891 1 64.12 7 GLU B N 1
ATOM 749 C CA . GLU B 1 7 ? 1.942 -13.344 11.203 1 64.12 7 GLU B CA 1
ATOM 750 C C . GLU B 1 7 ? 3.297 -12.641 11.234 1 64.12 7 GLU B C 1
ATOM 752 O O . GLU B 1 7 ? 3.613 -11.938 12.203 1 64.12 7 GLU B O 1
ATOM 757 N N . ILE B 1 8 ? 4.078 -12.883 10.258 1 64.5 8 ILE B N 1
ATOM 758 C CA . ILE B 1 8 ? 5.418 -12.312 10.172 1 64.5 8 ILE B CA 1
ATOM 759 C C . ILE B 1 8 ? 5.328 -10.789 10.086 1 64.5 8 ILE B C 1
ATOM 761 O O . ILE B 1 8 ? 6.082 -10.078 10.758 1 64.5 8 ILE B O 1
ATOM 765 N N . LEU B 1 9 ? 4.445 -10.328 9.344 1 63.59 9 LEU B N 1
ATOM 766 C CA . LEU B 1 9 ? 4.297 -8.891 9.141 1 63.59 9 LEU B CA 1
ATOM 767 C C . LEU B 1 9 ? 3.727 -8.227 10.391 1 63.59 9 LEU B C 1
ATOM 769 O O . LEU B 1 9 ? 3.959 -7.043 10.633 1 63.59 9 LEU B O 1
ATOM 773 N N . GLN B 1 10 ? 3.166 -9.195 11.078 1 59.38 10 GLN B N 1
ATOM 774 C CA . GLN B 1 10 ? 2.535 -8.711 12.305 1 59.38 10 GLN B CA 1
ATOM 775 C C . GLN B 1 10 ? 3.512 -8.75 13.477 1 59.38 10 GLN B C 1
ATOM 777 O O . GLN B 1 10 ? 3.236 -8.188 14.539 1 59.38 10 GLN B O 1
ATOM 782 N N . ASP B 1 11 ? 4.555 -9.5 13.242 1 59.66 11 ASP B N 1
ATOM 783 C CA . ASP B 1 11 ? 5.539 -9.562 14.32 1 59.66 11 ASP B CA 1
ATOM 784 C C . ASP B 1 11 ? 6.09 -8.18 14.648 1 59.66 11 ASP B C 1
ATOM 786 O O . ASP B 1 11 ? 6.883 -7.625 13.883 1 59.66 11 ASP B O 1
ATOM 790 N N . GLU B 1 12 ? 5.609 -7.594 15.688 1 55.44 12 GLU B N 1
ATOM 791 C CA . GLU B 1 12 ? 5.867 -6.207 16.062 1 55.44 12 GLU B CA 1
ATOM 792 C C . GLU B 1 12 ? 7.234 -6.059 16.734 1 55.44 12 GLU B C 1
ATOM 794 O O . GLU B 1 12 ? 7.746 -4.945 16.859 1 55.44 12 GLU B O 1
ATOM 799 N N . HIS B 1 13 ? 7.723 -7.059 17.219 1 61.22 13 HIS B N 1
ATOM 800 C CA . HIS B 1 13 ? 8.93 -6.977 18.031 1 61.22 13 HIS B CA 1
ATOM 801 C C . HIS B 1 13 ? 10.188 -7.062 17.172 1 61.22 13 HIS B C 1
ATOM 803 O O . HIS B 1 13 ? 11.273 -6.664 17.594 1 61.22 13 HIS B O 1
ATOM 809 N N . GLY B 1 14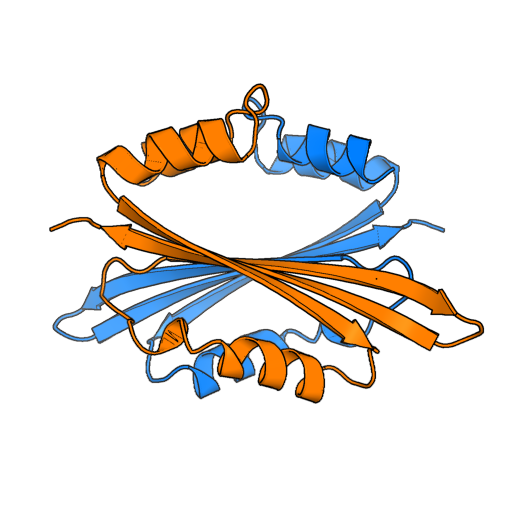 ? 9.891 -7.309 16.109 1 63.19 14 GLY B N 1
ATOM 810 C CA . GLY B 1 14 ? 11.094 -7.484 15.305 1 63.19 14 GLY B CA 1
ATOM 811 C C . GLY B 1 14 ? 11.375 -6.309 14.391 1 63.19 14 GLY B C 1
ATOM 812 O O . GLY B 1 14 ? 10.477 -5.527 14.078 1 63.19 14 GLY B O 1
ATOM 813 N N . SER B 1 15 ? 12.617 -5.992 14.289 1 77.38 15 SER B N 1
ATOM 814 C CA . SER B 1 15 ? 13.008 -5.051 13.25 1 77.38 15 SER B CA 1
ATOM 815 C C . SER B 1 15 ? 12.406 -5.438 11.898 1 77.38 15 SER B C 1
ATOM 817 O O . SER B 1 15 ? 11.977 -6.578 11.711 1 77.38 15 SER B O 1
ATOM 819 N N . LEU B 1 16 ? 12.102 -4.457 11.125 1 76.44 16 LEU B N 1
ATOM 820 C CA . LEU B 1 16 ? 11.633 -4.723 9.766 1 76.44 16 LEU B CA 1
ATOM 821 C C . LEU B 1 16 ? 12.445 -5.836 9.125 1 76.44 16 LEU B C 1
ATOM 823 O O . LEU B 1 16 ? 11.883 -6.758 8.523 1 76.44 16 LEU B O 1
ATOM 827 N N . ASP B 1 17 ? 13.758 -5.805 9.438 1 81.88 17 ASP B N 1
ATOM 828 C CA . ASP B 1 17 ? 14.656 -6.793 8.844 1 81.88 17 ASP B CA 1
ATOM 829 C C . ASP B 1 17 ? 14.352 -8.195 9.367 1 81.88 17 ASP B C 1
ATOM 831 O O . ASP B 1 17 ? 14.406 -9.164 8.617 1 81.88 17 ASP B O 1
ATOM 835 N N . ALA B 1 18 ? 14.156 -8.227 10.594 1 80.31 18 ALA B N 1
ATOM 836 C CA . ALA B 1 18 ? 13.859 -9.523 11.18 1 80.31 18 ALA B CA 1
ATOM 837 C C . ALA B 1 18 ? 12.562 -10.102 10.617 1 80.31 18 ALA B C 1
ATOM 839 O O . ALA B 1 18 ? 12.477 -11.297 10.336 1 80.31 18 ALA B O 1
ATOM 840 N N . ARG B 1 19 ? 11.656 -9.289 10.406 1 79.75 19 ARG B N 1
ATOM 841 C CA . ARG B 1 19 ? 10.367 -9.711 9.867 1 79.75 19 ARG B CA 1
ATOM 842 C C . ARG B 1 19 ? 10.508 -10.156 8.414 1 79.75 19 ARG B C 1
ATOM 844 O O . ARG B 1 19 ? 9.938 -11.172 8.016 1 79.75 19 ARG B O 1
ATOM 851 N N . LEU B 1 20 ? 11.266 -9.383 7.699 1 83.75 20 LEU B N 1
ATOM 852 C CA . LEU B 1 20 ? 11.5 -9.727 6.301 1 83.75 20 LEU B CA 1
ATOM 853 C C . LEU B 1 20 ? 12.258 -11.047 6.188 1 83.75 20 LEU B C 1
ATOM 855 O O . LEU B 1 20 ? 12.016 -11.828 5.262 1 83.75 20 LEU B O 1
ATOM 859 N N . ALA B 1 21 ? 13.148 -11.258 7.176 1 84.25 21 ALA B N 1
ATOM 860 C CA . ALA B 1 21 ? 13.945 -12.484 7.16 1 84.25 21 ALA B CA 1
ATOM 861 C C . ALA B 1 21 ? 13.055 -13.719 7.199 1 84.25 21 ALA B C 1
ATOM 863 O O . ALA B 1 21 ? 13.32 -14.711 6.516 1 84.25 21 ALA B O 1
ATOM 864 N N . ARG B 1 22 ? 12.078 -13.625 7.914 1 84 22 ARG B N 1
ATOM 865 C CA . ARG B 1 22 ? 11.164 -14.758 8.016 1 84 22 ARG B CA 1
ATOM 866 C C . ARG B 1 22 ? 10.43 -14.984 6.699 1 84 22 ARG B C 1
ATOM 868 O O . ARG B 1 22 ? 10.211 -16.125 6.297 1 84 22 ARG B O 1
ATOM 875 N N . LEU B 1 23 ? 10.016 -13.922 6.043 1 85 23 LEU B N 1
ATOM 876 C CA . LEU B 1 23 ? 9.328 -14.023 4.758 1 85 23 LEU B CA 1
ATOM 877 C C . LEU B 1 23 ? 10.25 -14.609 3.693 1 85 23 LEU B C 1
ATOM 879 O O . LEU B 1 23 ? 9.789 -15.289 2.773 1 85 23 LEU B O 1
ATOM 883 N N . ARG B 1 24 ? 11.484 -14.312 3.879 1 89.5 24 ARG B N 1
ATOM 884 C CA . ARG B 1 24 ? 12.453 -14.711 2.859 1 89.5 24 ARG B CA 1
ATOM 885 C C . ARG B 1 24 ? 12.648 -16.219 2.842 1 89.5 24 ARG B C 1
ATOM 887 O O . ARG B 1 24 ? 13.211 -16.766 1.895 1 89.5 24 ARG B O 1
ATOM 894 N N . ASP B 1 25 ? 12.172 -16.875 3.818 1 87.75 25 ASP B N 1
ATOM 895 C CA . ASP B 1 25 ? 12.242 -18.328 3.822 1 87.75 25 ASP B CA 1
ATOM 896 C C . ASP B 1 25 ? 11.367 -18.922 2.725 1 87.75 25 ASP B C 1
ATOM 898 O O . ASP B 1 25 ? 11.758 -19.891 2.062 1 87.75 25 ASP B O 1
ATOM 902 N N . SER B 1 26 ? 10.258 -18.391 2.445 1 89.75 26 SER B N 1
ATOM 903 C CA . SER B 1 26 ? 9.312 -18.969 1.498 1 89.75 26 SER B CA 1
ATOM 904 C C . SER B 1 26 ? 9.047 -18.031 0.33 1 89.75 26 SER B C 1
ATOM 906 O O . SER B 1 26 ? 8.5 -18.438 -0.695 1 89.75 26 SER B O 1
ATOM 908 N N . TYR B 1 27 ? 9.453 -16.797 0.483 1 89.75 27 TYR B N 1
ATOM 909 C CA . TYR B 1 27 ? 9.156 -15.789 -0.536 1 89.75 27 TYR B CA 1
ATOM 910 C C . TYR B 1 27 ? 10.422 -15.07 -0.978 1 89.75 27 TYR B C 1
ATOM 912 O O . TYR B 1 27 ? 11.367 -14.922 -0.197 1 89.75 27 TYR B O 1
ATOM 920 N N . THR B 1 28 ? 10.359 -14.734 -2.25 1 92.31 28 THR B N 1
ATOM 921 C CA . THR B 1 28 ? 11.266 -13.68 -2.674 1 92.31 28 THR B CA 1
ATOM 922 C C . THR B 1 28 ? 10.711 -12.305 -2.303 1 92.31 28 THR B C 1
A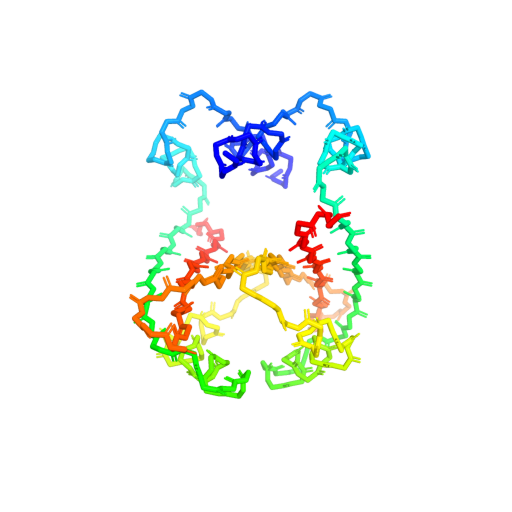TOM 924 O O . THR B 1 28 ? 9.578 -11.969 -2.66 1 92.31 28 THR B O 1
ATOM 927 N N . VAL B 1 29 ? 11.5 -11.555 -1.561 1 91.88 29 VAL B N 1
ATOM 928 C CA . VAL B 1 29 ? 11.031 -10.266 -1.066 1 91.88 29 VAL B CA 1
ATOM 929 C C . VAL B 1 29 ? 11.844 -9.141 -1.714 1 91.88 29 VAL B C 1
ATOM 931 O O . VAL B 1 29 ? 13.078 -9.148 -1.661 1 91.88 29 VAL B O 1
ATOM 934 N N . THR B 1 30 ? 11.188 -8.164 -2.348 1 94 30 THR B N 1
ATOM 935 C CA . THR B 1 30 ? 11.805 -6.949 -2.871 1 94 30 THR B CA 1
ATOM 936 C C . THR B 1 30 ? 11.172 -5.707 -2.246 1 94 30 THR B C 1
ATOM 938 O O . THR B 1 30 ? 9.961 -5.527 -2.307 1 94 30 THR B O 1
ATOM 941 N N . VAL B 1 31 ? 11.992 -4.875 -1.626 1 93 31 VAL B N 1
ATOM 942 C CA . VAL B 1 31 ? 11.5 -3.652 -0.997 1 93 31 VAL B CA 1
ATOM 943 C C . VAL B 1 31 ? 12.25 -2.445 -1.56 1 93 31 VAL B C 1
ATOM 945 O O . VAL B 1 31 ? 13.461 -2.514 -1.796 1 93 31 VAL B O 1
ATOM 948 N N . THR B 1 32 ? 11.555 -1.374 -1.805 1 95.88 32 THR B N 1
ATOM 949 C CA . THR B 1 32 ? 12.141 -0.113 -2.242 1 95.88 32 THR B CA 1
ATOM 950 C C . THR B 1 32 ? 11.414 1.07 -1.608 1 95.88 32 THR B C 1
ATOM 952 O O . THR B 1 32 ? 10.234 0.971 -1.268 1 95.88 32 THR B O 1
ATOM 955 N N . ALA B 1 33 ? 12.156 2.105 -1.365 1 95.56 33 ALA B N 1
ATOM 956 C CA . ALA B 1 33 ? 11.586 3.348 -0.854 1 95.56 33 ALA B CA 1
ATOM 957 C C . ALA B 1 33 ? 12.055 4.547 -1.67 1 95.56 33 ALA B C 1
ATOM 959 O O . ALA B 1 33 ? 13.227 4.617 -2.066 1 95.56 33 ALA B O 1
ATOM 960 N N . ILE B 1 34 ? 11.172 5.422 -1.899 1 96.75 34 ILE B N 1
ATOM 961 C CA . ILE B 1 34 ? 11.531 6.645 -2.613 1 96.75 34 ILE B CA 1
ATOM 962 C C . ILE B 1 34 ? 10.922 7.852 -1.902 1 96.75 34 ILE B C 1
ATOM 964 O O . ILE B 1 34 ? 9.898 7.734 -1.227 1 96.75 34 ILE B O 1
ATOM 968 N N . THR B 1 35 ? 11.516 8.969 -1.922 1 96.38 35 THR B N 1
ATOM 969 C CA . THR B 1 35 ? 11.008 10.234 -1.418 1 96.38 35 THR B CA 1
ATOM 970 C C . THR B 1 35 ? 11.094 11.32 -2.492 1 96.38 35 THR B C 1
ATOM 972 O O . THR B 1 35 ? 12.148 11.531 -3.084 1 96.38 35 THR B O 1
ATOM 975 N N . ILE B 1 36 ? 10.031 11.93 -2.746 1 96.94 36 ILE B N 1
ATOM 976 C CA . ILE B 1 36 ? 9.945 12.961 -3.768 1 96.94 36 ILE B CA 1
ATOM 977 C C . ILE B 1 36 ? 9.086 14.117 -3.262 1 96.94 36 ILE B C 1
ATOM 979 O O . ILE B 1 36 ? 8.273 13.945 -2.346 1 96.94 36 ILE B O 1
ATOM 983 N N . PRO B 1 37 ? 9.289 15.391 -3.828 1 96.12 37 PRO B N 1
ATOM 984 C CA . PRO B 1 37 ? 8.289 16.422 -3.537 1 96.12 37 PRO B CA 1
ATOM 985 C C . PRO B 1 37 ? 6.898 16.047 -4.039 1 96.12 37 PRO B C 1
ATOM 987 O O . PRO B 1 37 ? 6.762 15.484 -5.129 1 96.12 37 PRO B O 1
ATOM 990 N N . TYR B 1 38 ? 5.992 16.344 -3.227 1 95.62 38 TYR B N 1
ATOM 991 C CA . TYR B 1 38 ? 4.629 16.062 -3.678 1 95.62 38 TYR B CA 1
ATOM 992 C C . TYR B 1 38 ? 4.121 17.188 -4.574 1 95.62 38 TYR B C 1
ATOM 994 O O . TYR B 1 38 ? 4.055 18.344 -4.156 1 95.62 38 TYR B O 1
ATOM 1002 N N . ARG B 1 39 ? 3.734 16.828 -5.746 1 94.81 39 ARG B N 1
ATOM 1003 C CA . ARG B 1 39 ? 3.127 17.766 -6.68 1 94.81 39 ARG B CA 1
ATOM 1004 C C . ARG B 1 39 ? 1.678 17.391 -6.969 1 94.81 39 ARG B C 1
ATOM 1006 O O . ARG B 1 39 ? 0.775 18.219 -6.809 1 94.81 39 ARG B O 1
ATOM 1013 N N . ASN B 1 40 ? 1.403 16.281 -7.375 1 94.38 40 ASN B N 1
ATOM 1014 C CA . ASN B 1 40 ? 0.083 15.688 -7.578 1 94.38 40 ASN B CA 1
ATOM 1015 C C . ASN B 1 40 ? 0.131 14.164 -7.52 1 94.38 40 ASN B C 1
ATOM 1017 O O . ASN B 1 40 ? 1.213 13.57 -7.504 1 94.38 40 ASN B O 1
ATOM 1021 N N . VAL B 1 41 ? -1 13.539 -7.488 1 96.31 41 VAL B N 1
ATOM 1022 C CA . VAL B 1 41 ? -1.075 12.094 -7.301 1 96.31 41 VAL B CA 1
ATOM 1023 C C . VAL B 1 41 ? -0.507 11.383 -8.523 1 96.31 41 VAL B C 1
ATOM 1025 O O . VAL B 1 41 ? 0.105 10.32 -8.406 1 96.31 41 VAL B O 1
ATOM 1028 N N . GLN B 1 42 ? -0.679 11.977 -9.695 1 96.81 42 GLN B N 1
ATOM 1029 C CA . GLN B 1 42 ? -0.197 11.336 -10.914 1 96.81 42 GLN B CA 1
ATOM 1030 C C . GLN B 1 42 ? 1.323 11.203 -10.906 1 96.81 42 GLN B C 1
ATOM 1032 O O . GLN B 1 42 ? 1.867 10.195 -11.359 1 96.81 42 GLN B O 1
ATOM 1037 N N . GLU B 1 43 ? 1.974 12.203 -10.43 1 97.31 43 GLU B N 1
ATOM 1038 C CA . GLU B 1 43 ? 3.43 12.141 -10.344 1 97.31 43 GLU B CA 1
ATOM 1039 C C . GLU B 1 43 ? 3.881 11.07 -9.352 1 97.31 43 GLU B C 1
ATOM 1041 O O . GLU B 1 43 ? 4.875 10.383 -9.586 1 97.31 43 GLU B O 1
ATOM 1046 N N . CYS B 1 44 ? 3.176 10.883 -8.266 1 97.69 44 CYS B N 1
ATOM 1047 C CA . CYS B 1 44 ? 3.473 9.844 -7.289 1 97.69 44 CYS B CA 1
ATOM 1048 C C . CYS B 1 44 ? 3.264 8.461 -7.891 1 97.69 44 CYS B C 1
ATOM 1050 O O . CYS B 1 44 ? 4.113 7.578 -7.742 1 97.69 44 CYS B O 1
ATOM 1052 N N . VAL B 1 45 ? 2.146 8.336 -8.57 1 98.06 45 VAL B N 1
ATOM 1053 C CA . VAL B 1 45 ? 1.844 7.07 -9.227 1 98.06 45 VAL B CA 1
ATOM 1054 C C . VAL B 1 45 ? 2.941 6.738 -10.234 1 98.06 45 VAL B C 1
ATOM 1056 O O . VAL B 1 45 ? 3.42 5.602 -10.289 1 98.06 45 VAL B O 1
ATOM 1059 N N . ALA B 1 46 ? 3.316 7.727 -10.953 1 98.12 46 ALA B N 1
ATOM 1060 C CA . ALA B 1 46 ? 4.367 7.52 -11.945 1 98.12 46 ALA B CA 1
ATOM 1061 C C . ALA B 1 46 ? 5.668 7.066 -11.281 1 98.12 46 ALA B C 1
ATOM 1063 O O . ALA B 1 46 ? 6.359 6.184 -11.797 1 98.12 46 ALA B O 1
ATOM 1064 N N . ALA B 1 47 ? 6.055 7.695 -10.219 1 97.88 47 ALA B N 1
ATOM 1065 C CA . ALA B 1 47 ? 7.266 7.324 -9.492 1 97.88 47 ALA B CA 1
ATOM 1066 C C . ALA B 1 47 ? 7.207 5.867 -9.039 1 97.88 47 ALA B C 1
ATOM 1068 O O . ALA B 1 47 ? 8.195 5.141 -9.141 1 97.88 47 ALA B O 1
ATOM 1069 N N . VAL B 1 48 ? 6.047 5.395 -8.562 1 97.75 48 VAL B N 1
ATOM 1070 C CA . VAL B 1 48 ? 5.855 4.02 -8.117 1 97.75 48 VAL B CA 1
ATOM 1071 C C . VAL B 1 48 ? 6.027 3.064 -9.297 1 97.75 48 VAL B C 1
ATOM 1073 O O . VAL B 1 48 ? 6.75 2.07 -9.195 1 97.75 48 VAL B O 1
ATOM 1076 N N . LEU B 1 49 ? 5.34 3.412 -10.445 1 97.31 49 LEU B N 1
ATOM 1077 C CA . LEU B 1 49 ? 5.375 2.535 -11.609 1 97.31 49 LEU B CA 1
ATOM 1078 C C . LEU B 1 49 ? 6.77 2.494 -12.219 1 97.31 49 LEU B C 1
ATOM 1080 O O . LEU B 1 49 ? 7.168 1.487 -12.805 1 97.31 49 LEU B O 1
ATOM 1084 N N . ARG B 1 50 ? 7.566 3.521 -11.953 1 97.56 50 ARG B N 1
ATOM 1085 C CA . ARG B 1 50 ? 8.93 3.568 -12.469 1 97.56 50 ARG B CA 1
ATOM 1086 C C . ARG B 1 50 ? 9.812 2.537 -11.773 1 97.56 50 ARG B C 1
ATOM 1088 O O . ARG B 1 50 ? 10.797 2.062 -12.352 1 97.56 50 ARG B O 1
ATOM 1095 N N . CYS B 1 51 ? 9.516 2.217 -10.547 1 96.31 51 CYS B N 1
ATOM 1096 C CA . CYS B 1 51 ? 10.258 1.178 -9.844 1 96.31 51 CYS B CA 1
ATOM 1097 C C . CYS B 1 51 ? 10.141 -0.159 -10.562 1 96.31 51 CYS B C 1
ATOM 1099 O O . CYS B 1 51 ? 10.992 -1.036 -10.398 1 96.31 51 CYS B O 1
ATOM 1101 N N . GLY B 1 52 ? 9.023 -0.371 -11.297 1 95.81 52 GLY B N 1
ATOM 1102 C CA . GLY B 1 52 ? 8.906 -1.482 -12.227 1 95.81 52 GLY B CA 1
ATOM 1103 C C . GLY B 1 52 ? 8.578 -2.799 -11.547 1 95.81 52 GLY B C 1
ATOM 1104 O O . GLY B 1 52 ? 8.641 -3.859 -12.172 1 95.81 52 GLY B O 1
ATOM 1105 N N . LEU B 1 53 ? 8.18 -2.857 -10.297 1 95.12 53 LEU B N 1
ATOM 1106 C CA . LEU B 1 53 ? 7.945 -4.098 -9.562 1 95.12 53 LEU B CA 1
ATOM 1107 C C . LEU B 1 53 ? 6.715 -4.824 -10.102 1 95.12 53 LEU B C 1
ATOM 1109 O O . LEU B 1 53 ? 6.625 -6.051 -10.008 1 95.12 53 LEU B O 1
ATOM 1113 N N . HIS B 1 54 ? 5.781 -4.07 -10.609 1 92.62 54 HIS B N 1
ATOM 1114 C CA . HIS B 1 54 ? 4.551 -4.652 -11.125 1 92.62 54 HIS B CA 1
ATOM 1115 C C . HIS B 1 54 ? 4.816 -5.469 -12.391 1 92.62 54 HIS B C 1
ATOM 1117 O O . HIS B 1 54 ? 3.955 -6.23 -12.836 1 92.62 54 HIS B O 1
ATOM 1123 N N . THR B 1 55 ? 5.965 -5.324 -12.992 1 91.5 55 THR B N 1
ATOM 1124 C CA . THR B 1 55 ? 6.285 -6.031 -14.227 1 91.5 55 THR B CA 1
ATOM 1125 C C . THR B 1 55 ? 6.578 -7.504 -13.945 1 91.5 55 THR B C 1
ATOM 1127 O O . THR B 1 55 ? 6.535 -8.336 -14.852 1 91.5 55 THR B O 1
ATOM 1130 N N . THR B 1 56 ? 6.977 -7.879 -12.773 1 82.75 56 THR B N 1
ATOM 1131 C CA . THR B 1 56 ? 7.207 -9.266 -12.375 1 82.75 56 THR B CA 1
ATOM 1132 C C . THR B 1 56 ? 5.945 -9.867 -11.773 1 82.75 56 THR B C 1
ATOM 1134 O O . THR B 1 56 ? 6.012 -10.602 -10.781 1 82.75 56 THR B O 1
ATOM 1137 N N . THR B 1 57 ? 4.863 -9.578 -12.32 1 79.56 57 THR B N 1
ATOM 1138 C CA . THR B 1 57 ? 3.578 -10.023 -11.789 1 79.56 57 THR B CA 1
ATOM 1139 C C . THR B 1 57 ? 3.357 -11.508 -12.062 1 79.56 57 THR B C 1
ATOM 1141 O O . THR B 1 57 ? 3.557 -11.969 -13.188 1 79.56 57 THR B O 1
ATOM 1144 N N . SER B 1 58 ? 3.107 -12.25 -11.055 1 86.38 58 SER B N 1
ATOM 1145 C CA . SER B 1 58 ? 2.723 -13.656 -11.109 1 86.38 58 SER B CA 1
ATOM 1146 C C . SER B 1 58 ? 1.517 -13.938 -10.219 1 86.38 58 SER B C 1
ATOM 1148 O O . SER B 1 58 ? 1.026 -13.039 -9.531 1 86.38 58 SER B O 1
ATOM 1150 N N . THR B 1 59 ? 1.004 -15.125 -10.297 1 87 59 THR B N 1
ATOM 1151 C CA . THR B 1 59 ? -0.173 -15.5 -9.516 1 87 59 THR B CA 1
ATOM 1152 C C . THR B 1 59 ? 0.137 -15.477 -8.023 1 87 59 THR B C 1
ATOM 1154 O O . THR B 1 59 ? -0.775 -15.5 -7.195 1 87 59 THR B O 1
ATOM 1157 N N . SER B 1 60 ? 1.377 -15.32 -7.688 1 88.12 60 SER B N 1
ATOM 1158 C CA . SER B 1 60 ? 1.754 -15.344 -6.277 1 88.12 60 SER B CA 1
ATOM 1159 C C . SER B 1 60 ? 2.162 -13.961 -5.789 1 88.12 60 SER B C 1
ATOM 1161 O O . SER B 1 60 ? 2.525 -13.789 -4.625 1 88.12 60 SER B O 1
ATOM 1163 N N . SER B 1 61 ? 2.055 -13.047 -6.672 1 92.94 61 SER B N 1
ATOM 1164 C CA . SER B 1 61 ? 2.596 -11.727 -6.352 1 92.94 61 SER B CA 1
ATOM 1165 C C . SER B 1 61 ? 1.702 -10.992 -5.359 1 92.94 61 SER B C 1
ATOM 1167 O O . SER B 1 61 ? 0.478 -10.984 -5.504 1 92.94 61 SER B O 1
ATOM 1169 N N . GLN B 1 62 ? 2.254 -10.438 -4.363 1 91.88 62 GLN B N 1
ATOM 1170 C CA . GLN B 1 62 ? 1.629 -9.539 -3.391 1 91.88 62 GLN B CA 1
ATOM 1171 C C . GLN B 1 62 ? 2.387 -8.219 -3.289 1 91.88 62 GLN B C 1
ATOM 1173 O O . GLN B 1 62 ? 3.621 -8.211 -3.279 1 91.88 62 GLN B O 1
ATOM 1178 N N . PHE B 1 63 ? 1.656 -7.145 -3.312 1 93.69 63 PHE B N 1
ATOM 1179 C CA . PHE B 1 63 ? 2.264 -5.824 -3.229 1 93.69 63 PHE B CA 1
ATOM 1180 C C . PHE B 1 63 ? 1.759 -5.07 -2.004 1 93.69 63 PHE B C 1
ATOM 1182 O O . PHE B 1 63 ? 0.593 -5.203 -1.625 1 93.69 63 PHE B O 1
ATOM 1189 N N . ALA B 1 64 ? 2.57 -4.32 -1.431 1 93.75 64 ALA B N 1
ATOM 1190 C CA . ALA B 1 64 ? 2.203 -3.381 -0.374 1 93.75 64 ALA B CA 1
ATOM 1191 C C . ALA B 1 64 ? 2.84 -2.014 -0.609 1 93.75 64 ALA B C 1
ATOM 1193 O O . ALA B 1 64 ? 3.998 -1.925 -1.026 1 93.75 64 ALA B O 1
ATOM 1194 N N . LEU B 1 65 ? 2.072 -1.013 -0.328 1 96 65 LEU B N 1
ATOM 1195 C CA . LEU B 1 65 ? 2.531 0.365 -0.462 1 96 65 LEU B CA 1
ATOM 1196 C C . LEU B 1 65 ? 2.156 1.186 0.768 1 96 65 LEU B C 1
ATOM 1198 O O . LEU B 1 65 ? 1.037 1.077 1.274 1 96 65 LEU B O 1
ATOM 1202 N N . ALA B 1 66 ? 3.039 1.934 1.224 1 95 66 ALA B N 1
ATOM 1203 C CA . ALA B 1 66 ? 2.785 2.943 2.248 1 95 66 ALA B CA 1
ATOM 1204 C C . ALA B 1 66 ? 3.23 4.324 1.777 1 95 66 ALA B C 1
ATOM 1206 O O . ALA B 1 66 ? 4.359 4.496 1.31 1 95 66 ALA B O 1
ATOM 1207 N N . VAL B 1 67 ? 2.334 5.266 1.914 1 95.62 67 VAL B N 1
ATOM 1208 C CA . VAL B 1 67 ? 2.609 6.633 1.489 1 95.62 67 VAL B CA 1
ATOM 1209 C C . VAL B 1 67 ? 2.381 7.594 2.654 1 95.62 67 VAL B C 1
ATOM 1211 O O . VAL B 1 67 ? 1.346 7.531 3.324 1 95.62 67 VAL B O 1
ATOM 1214 N N . HIS B 1 68 ? 3.328 8.383 2.814 1 93.62 68 HIS B N 1
ATOM 1215 C CA . HIS B 1 68 ? 3.232 9.375 3.879 1 93.62 68 HIS B CA 1
ATOM 1216 C C . HIS B 1 68 ? 3.566 10.773 3.363 1 93.62 68 HIS B C 1
ATOM 1218 O O . HIS B 1 68 ? 4.637 10.992 2.785 1 93.62 68 HIS B O 1
ATOM 1224 N N . LEU B 1 69 ? 2.637 11.656 3.625 1 93.94 69 LEU B N 1
ATOM 1225 C CA . LEU B 1 69 ? 2.855 13.055 3.283 1 93.94 69 LEU B CA 1
ATOM 1226 C C . LEU B 1 69 ? 3.297 13.852 4.504 1 93.94 69 LEU B C 1
ATOM 1228 O O . LEU B 1 69 ? 2.771 13.656 5.602 1 93.94 69 LEU B O 1
ATOM 1232 N N . GLN B 1 70 ? 4.273 14.758 4.27 1 92.12 70 GLN B N 1
ATOM 1233 C CA . GLN B 1 70 ? 4.758 15.57 5.379 1 92.12 70 GLN B CA 1
ATOM 1234 C C . GLN B 1 70 ? 5.324 16.891 4.883 1 92.12 70 GLN B C 1
ATOM 1236 O O . GLN B 1 70 ? 5.887 16.969 3.787 1 92.12 70 GLN B O 1
ATOM 1241 N N . PRO B 1 71 ? 5.16 17.875 5.703 1 93.12 71 PRO B N 1
ATOM 1242 C CA . PRO B 1 71 ? 5.805 19.141 5.352 1 93.12 71 PRO B CA 1
ATOM 1243 C C . PRO B 1 71 ? 7.328 19.031 5.293 1 93.12 71 PRO B C 1
ATOM 1245 O O . PRO B 1 71 ? 7.938 18.422 6.168 1 93.12 71 PRO B O 1
ATOM 1248 N N . VAL B 1 72 ? 7.965 19.594 4.262 1 91.31 72 VAL B N 1
ATOM 1249 C CA . VAL B 1 72 ? 9.414 19.531 4.125 1 91.31 72 VAL B CA 1
ATOM 1250 C C . VAL B 1 72 ? 10 20.953 4.164 1 91.31 72 VAL B C 1
ATOM 1252 O O . VAL B 1 72 ? 10.977 21.203 4.867 1 91.31 72 VAL B O 1
ATOM 1255 N N . PHE B 1 73 ? 9.578 21.75 3.434 1 89.5 73 PHE B N 1
ATOM 1256 C CA . PHE B 1 73 ? 10.078 23.125 3.416 1 89.5 73 PHE B CA 1
ATOM 1257 C C . PHE B 1 73 ? 8.984 24.094 3.002 1 89.5 73 PHE B C 1
ATOM 1259 O O . PHE B 1 73 ? 8.359 23.922 1.955 1 89.5 73 PHE B O 1
ATOM 1266 N N . GLY B 1 74 ? 8.836 25.203 3.83 1 92.12 74 GLY B N 1
ATOM 1267 C CA . GLY B 1 74 ? 7.797 26.172 3.502 1 92.12 74 GLY B CA 1
ATOM 1268 C C . GLY B 1 74 ? 6.434 25.531 3.307 1 92.12 74 GLY B C 1
ATOM 1269 O O . GLY B 1 74 ? 5.934 24.844 4.195 1 92.12 74 GLY B O 1
ATOM 1270 N N . HIS B 1 75 ? 5.836 25.719 2.053 1 89.5 75 HIS B N 1
ATOM 1271 C CA . HIS B 1 75 ? 4.531 25.141 1.74 1 89.5 75 HIS B CA 1
ATOM 1272 C C . HIS B 1 75 ? 4.676 23.844 0.947 1 89.5 75 HIS B C 1
ATOM 1274 O O . HIS B 1 75 ? 3.688 23.312 0.443 1 89.5 75 HIS B O 1
ATOM 1280 N N . VAL B 1 76 ? 5.879 23.438 0.817 1 93 76 VAL B N 1
ATOM 1281 C CA . VAL B 1 76 ? 6.125 22.25 0.013 1 93 76 VAL B CA 1
ATOM 1282 C C . VAL B 1 76 ? 5.926 21 0.868 1 93 76 VAL B C 1
ATOM 1284 O O . VAL B 1 76 ? 6.406 20.938 2.002 1 93 76 VAL B O 1
ATOM 1287 N N . LEU B 1 77 ? 5.188 20.078 0.289 1 93.62 77 LEU B N 1
ATOM 1288 C CA . 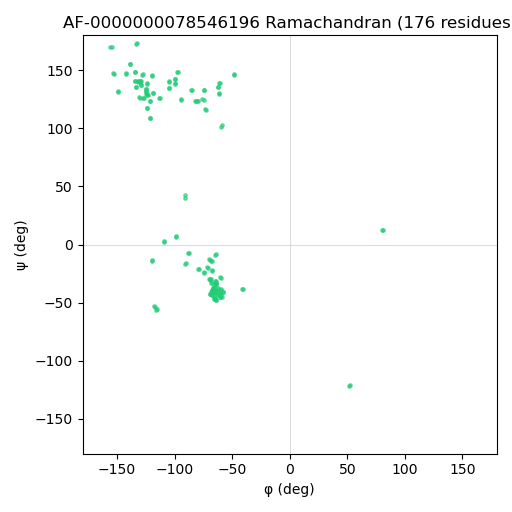LEU B 1 77 ? 5.027 18.781 0.938 1 93.62 77 LEU B CA 1
ATOM 1289 C C . LEU B 1 77 ? 5.961 17.75 0.319 1 93.62 77 LEU B C 1
ATOM 1291 O O . LEU B 1 77 ? 6.242 17.797 -0.879 1 93.62 77 LEU B O 1
ATOM 1295 N N . GLY B 1 78 ? 6.496 16.891 1.17 1 96 78 GLY B N 1
ATOM 1296 C CA . GLY B 1 78 ? 7.219 15.711 0.726 1 96 78 GLY B CA 1
ATOM 1297 C C . GLY B 1 78 ? 6.371 14.453 0.74 1 96 78 GLY B C 1
ATOM 1298 O O . GLY B 1 78 ? 5.457 14.32 1.557 1 96 78 GLY B O 1
ATOM 1299 N N . CYS B 1 79 ? 6.676 13.609 -0.166 1 96.19 79 CYS B N 1
ATOM 1300 C CA . CYS B 1 79 ? 5.977 12.328 -0.279 1 96.19 79 CYS B CA 1
ATOM 1301 C C . CYS B 1 79 ? 6.949 11.164 -0.147 1 96.19 79 CYS B C 1
ATOM 1303 O O . CYS B 1 79 ? 7.785 10.945 -1.026 1 96.19 79 CYS B O 1
ATOM 1305 N N . SER B 1 80 ? 6.867 10.445 0.991 1 96.69 80 SER B N 1
ATOM 1306 C CA . SER B 1 80 ? 7.625 9.219 1.202 1 96.69 80 SER B CA 1
ATOM 1307 C C . SER B 1 80 ? 6.805 7.988 0.823 1 96.69 80 SER B C 1
ATOM 1309 O O . SER B 1 80 ? 5.703 7.785 1.341 1 96.69 80 SER B O 1
ATOM 1311 N N . ILE B 1 81 ? 7.41 7.16 -0.115 1 96.81 81 ILE B N 1
ATOM 1312 C CA . ILE B 1 81 ? 6.703 5.992 -0.63 1 96.81 81 ILE B CA 1
ATOM 1313 C C . ILE B 1 81 ? 7.539 4.734 -0.387 1 96.81 81 ILE B C 1
ATOM 1315 O O . ILE B 1 81 ? 8.664 4.629 -0.871 1 96.81 81 ILE B O 1
ATOM 1319 N N . ALA B 1 82 ? 7.055 3.834 0.364 1 95.75 82 ALA B N 1
ATOM 1320 C CA . ALA B 1 82 ? 7.645 2.51 0.541 1 95.75 82 ALA B CA 1
ATOM 1321 C C . ALA B 1 82 ? 6.848 1.449 -0.214 1 95.75 82 ALA B C 1
ATOM 1323 O O . ALA B 1 82 ? 5.613 1.432 -0.155 1 95.75 82 ALA B O 1
ATOM 1324 N N . ILE B 1 83 ? 7.613 0.59 -0.916 1 96 83 ILE B N 1
ATOM 1325 C CA . ILE B 1 83 ? 6.977 -0.433 -1.737 1 96 83 ILE B CA 1
ATOM 1326 C C . ILE B 1 83 ? 7.57 -1.801 -1.412 1 96 83 ILE B C 1
ATOM 1328 O O . ILE B 1 83 ? 8.789 -1.936 -1.263 1 96 83 ILE B O 1
ATOM 1332 N N . ALA B 1 84 ? 6.711 -2.768 -1.315 1 94.44 84 ALA B N 1
ATOM 1333 C CA . ALA B 1 84 ? 7.164 -4.145 -1.135 1 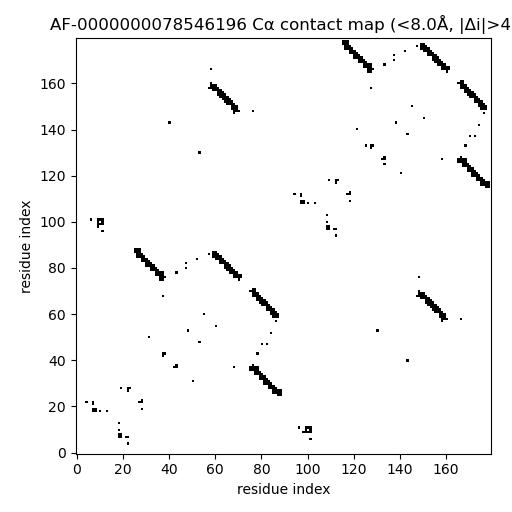94.44 84 ALA B CA 1
ATOM 1334 C C . ALA B 1 84 ? 6.488 -5.078 -2.135 1 94.44 84 ALA B C 1
ATOM 1336 O O . ALA B 1 84 ? 5.297 -4.938 -2.42 1 94.44 84 ALA B O 1
ATOM 1337 N N . LEU B 1 85 ? 7.246 -5.996 -2.641 1 94.5 85 LEU B N 1
ATOM 1338 C CA . LEU B 1 85 ? 6.766 -7.09 -3.482 1 94.5 85 LEU B CA 1
ATOM 1339 C C . LEU B 1 85 ? 7.152 -8.438 -2.891 1 94.5 85 LEU B C 1
ATOM 1341 O O . LEU B 1 85 ? 8.32 -8.672 -2.57 1 94.5 85 LEU B O 1
ATOM 1345 N N . LEU B 1 86 ? 6.199 -9.305 -2.758 1 92.75 86 LEU B N 1
ATOM 1346 C CA . LEU B 1 86 ? 6.434 -10.68 -2.32 1 92.75 86 LEU B CA 1
ATOM 1347 C C . LEU B 1 86 ? 6.012 -11.672 -3.4 1 92.75 86 LEU B C 1
ATOM 1349 O O . LEU B 1 86 ? 4.918 -11.562 -3.959 1 92.75 86 LEU B O 1
ATOM 1353 N N . THR B 1 87 ? 6.836 -12.531 -3.68 1 92.19 87 THR B N 1
ATOM 1354 C CA . THR B 1 87 ? 6.527 -13.617 -4.602 1 92.19 87 THR B CA 1
ATOM 1355 C C . THR B 1 87 ? 6.941 -14.961 -4.012 1 92.19 87 THR B C 1
ATOM 1357 O O . THR B 1 87 ? 7.973 -15.055 -3.342 1 92.19 87 THR B O 1
ATOM 1360 N N . LEU B 1 88 ? 6.109 -15.961 -4.227 1 88.44 88 LEU B N 1
ATOM 1361 C CA . LEU B 1 88 ? 6.461 -17.297 -3.746 1 88.44 88 LEU B CA 1
ATOM 1362 C C . LEU B 1 88 ? 7.742 -17.781 -4.406 1 88.44 88 LEU B C 1
ATOM 1364 O O . LEU B 1 88 ? 7.938 -17.609 -5.613 1 88.44 88 LEU B O 1
ATOM 1368 N N . ARG B 1 89 ? 8.594 -18.234 -3.436 1 86.31 89 ARG B N 1
ATOM 1369 C CA . ARG B 1 89 ? 9.812 -18.828 -3.986 1 86.31 89 ARG B CA 1
ATOM 1370 C C . ARG B 1 89 ? 9.531 -20.188 -4.594 1 86.31 89 ARG B C 1
ATOM 1372 O O . ARG B 1 89 ? 8.844 -21.016 -3.99 1 86.31 89 ARG B O 1
ATOM 1379 N N . MET B 1 90 ? 9.742 -20.266 -5.879 1 74.81 90 MET B N 1
ATOM 1380 C CA . MET B 1 90 ? 9.617 -21.578 -6.5 1 74.81 90 MET B CA 1
ATOM 1381 C C . MET B 1 90 ? 10.742 -22.5 -6.051 1 74.81 90 MET B C 1
ATOM 1383 O O . MET B 1 90 ? 11.836 -22.047 -5.715 1 74.81 90 MET B O 1
#

Foldseek 3Di:
DVVLLVVLVVPPPDDPVSSVVSLVVFKDKDKDKDKDWDDDVVVVVVVVCVVVLCVPDDPFKDKDKDWDWDDDDDPIIMIMIMMMIIGTDD/DVVLLVVLVVPPPDDPVSSVVSLVVFKDKDKDKDKDWDDDVVVVVVVVCVVVLCVPDDPFKDKDKDWDWDDDDDPIIMIMIMMMIIGTDD

Secondary structure (DSSP, 8-state):
-HHHHHHHHH--SS-HHHHHHHHTTTEEEEEEEEEEE---HHHHHHHHHHT-GGGG--TT-EEEEEEEEEEEETTEEEEEEEEEEEEE--/-HHHHHHHHH--SS-HHHHHHHHTTTEEEEEEEEEEE---HHHHHHHHHHT-GGGG--TT-EEEEEEEEEEEETTEEEEEEEEEEEEE--

Organism: NCBI:txid53326

Radius of gyration: 16.38 Å; Cα contacts (8 Å, |Δi|>4): 294; chains: 2; bounding box: 27×48×36 Å

Solvent-accessible surface area (backbone atoms only — not comparable to full-atom values): 9860 Å² total; per-residue (Å²): 107,71,64,55,52,49,48,36,73,22,45,62,85,42,53,70,64,55,28,48,52,61,47,48,73,56,25,46,73,48,73,52,71,52,74,44,75,55,82,51,68,66,60,53,51,47,56,56,59,66,70,45,67,76,75,72,66,47,65,54,26,32,39,37,36,40,38,40,36,32,75,69,51,93,91,40,37,30,33,38,38,39,39,38,39,36,29,64,54,126,107,70,64,55,52,49,48,38,72,21,43,63,86,42,52,72,63,56,28,49,54,62,47,48,73,56,23,45,74,48,76,51,73,50,72,45,75,56,83,51,70,66,61,53,50,48,56,56,59,65,70,45,68,76,75,73,66,47,64,55,26,33,38,38,36,39,37,40,36,32,77,70,52,93,90,40,38,30,33,38,39,40,39,39,39,36,30,64,54,126

InterPro domains:
  IPR052434 Tectonic-like complex component protein [PTHR20837] (15-87)

Sequence (180 aa):
MLRLLREILQDEHGSLDARLARLRDSYTVTVTAITIPYRNVQECVAAVLRCGLHTTTSTSSQFALAVHLQPVFGHVLGCSIAIALLTLRMMLRLLREILQDEHGSLDARLARLRDSYTVTVTAITIPYRNVQECVAAVLRCGLHTTTSTSSQFALAVHLQPVFGHVLGCSIAIALLTLRM

pLDDT: mean 87.02, std 12.33, range [55.38, 98.12]